Protein AF-A0A6J4YR30-F1 (afdb_monomer_lite)

Radius of gyration: 18.28 Å; chains: 1; bounding box: 43×32×37 Å

Sequence (77 aa):
MPIYKYKSFEEAEWALWNFHPDEAYFRKVADLWNFAGRLLPISYPKGIFKFRSMEEANKHRDQLELEHAKKIQDKNS

Foldseek 3Di:
DDDDDDPDPVRVVVVVDDPPDDPVNVVVVVVVVVVVCVVPVQDDDDDDDDDPDPVRVVVVVVVSVVVSVVVVVVVVD

pLDDT: mean 91.54, std 6.99, range [57.69, 98.0]

Secondary structure (DSSP, 8-state):
------SSHHHHHHHT--SS--HHHHHHHHHHHHHHHHHS---PPPSPPP-SSHHHHHHHHHHHHHHHHHHHHHHT-

Structure (mmCIF, N/CA/C/O backbone):
data_AF-A0A6J4YR30-F1
#
_entry.id   AF-A0A6J4YR30-F1
#
loop_
_atom_site.group_PDB
_atom_site.id
_atom_site.type_symbol
_atom_site.label_atom_id
_atom_site.label_alt_id
_atom_site.label_comp_id
_atom_site.label_asym_id
_atom_site.label_entity_id
_atom_site.label_seq_id
_atom_site.pdbx_PDB_ins_code
_atom_site.Cartn_x
_atom_site.Cartn_y
_atom_site.Cartn_z
_atom_site.occupancy
_atom_site.B_iso_or_equiv
_atom_site.auth_seq_id
_atom_site.auth_comp_id
_atom_site.auth_asym_id
_atom_site.auth_atom_id
_atom_site.pdbx_PDB_model_num
ATOM 1 N N . MET A 1 1 ? 3.574 -12.377 -12.505 1.00 57.69 1 MET A N 1
ATOM 2 C CA . MET A 1 1 ? 4.592 -11.337 -12.254 1.00 57.69 1 MET A CA 1
ATOM 3 C C . MET A 1 1 ? 5.804 -11.658 -13.108 1.00 57.69 1 MET A C 1
ATOM 5 O O . MET A 1 1 ? 6.261 -12.793 -13.021 1.00 57.69 1 MET A O 1
ATOM 9 N N . PRO A 1 2 ? 6.260 -10.748 -13.981 1.00 79.25 2 PRO A N 1
ATOM 10 C CA . PRO A 1 2 ? 7.497 -10.954 -14.729 1.00 79.25 2 PRO A CA 1
ATOM 11 C C . PRO A 1 2 ? 8.677 -11.120 -13.762 1.00 79.25 2 PRO A C 1
ATOM 13 O O . PRO A 1 2 ? 8.744 -10.440 -12.740 1.00 79.25 2 PRO A O 1
ATOM 16 N N . ILE A 1 3 ? 9.571 -12.059 -14.069 1.00 84.38 3 ILE A N 1
ATOM 17 C CA . ILE A 1 3 ? 10.802 -12.290 -13.307 1.00 84.38 3 ILE A CA 1
ATOM 18 C C . ILE A 1 3 ? 11.915 -11.507 -13.999 1.00 84.38 3 ILE A C 1
ATOM 20 O O . ILE A 1 3 ? 12.168 -11.713 -15.185 1.00 84.38 3 ILE A O 1
ATOM 24 N N . TYR A 1 4 ? 12.579 -10.626 -13.255 1.00 88.56 4 TYR A N 1
ATOM 25 C CA . TYR A 1 4 ? 13.702 -9.826 -13.738 1.00 88.56 4 TYR A CA 1
ATOM 26 C C . TYR A 1 4 ? 15.009 -10.322 -13.117 1.00 88.56 4 TYR A C 1
ATOM 28 O O . TYR A 1 4 ? 15.032 -10.741 -11.959 1.00 88.56 4 TYR A O 1
ATOM 36 N N . LYS A 1 5 ? 16.101 -10.280 -13.887 1.00 94.06 5 LYS A N 1
ATOM 37 C CA . LYS A 1 5 ? 17.449 -10.607 -13.410 1.00 94.06 5 LYS A CA 1
ATOM 38 C C . LYS A 1 5 ? 18.277 -9.327 -13.341 1.00 94.06 5 LYS A C 1
ATOM 40 O O . LYS A 1 5 ? 18.600 -8.768 -14.384 1.00 94.06 5 LYS A O 1
ATOM 45 N N . TYR A 1 6 ? 18.643 -8.923 -12.131 1.00 95.50 6 TYR A N 1
ATOM 46 C CA . TYR A 1 6 ? 19.530 -7.787 -11.869 1.00 95.50 6 TYR A CA 1
ATOM 47 C C . TYR A 1 6 ? 20.959 -8.273 -11.606 1.00 95.50 6 TYR A C 1
ATOM 49 O O . TYR A 1 6 ? 21.169 -9.410 -11.173 1.00 95.50 6 TYR A O 1
ATOM 57 N N . LYS A 1 7 ? 21.952 -7.434 -11.903 1.00 95.62 7 LYS A N 1
ATOM 58 C CA . LYS A 1 7 ? 23.381 -7.736 -11.726 1.00 95.62 7 LYS A CA 1
ATOM 59 C C . LYS A 1 7 ? 23.894 -7.352 -10.339 1.00 95.62 7 LYS A C 1
ATOM 61 O O . LYS A 1 7 ? 24.931 -7.865 -9.925 1.00 95.62 7 LYS A O 1
ATOM 66 N N . SER A 1 8 ? 23.182 -6.480 -9.628 1.00 96.94 8 SER A N 1
ATOM 67 C CA . SER A 1 8 ? 23.488 -6.071 -8.256 1.00 96.94 8 SER A CA 1
ATOM 68 C C . SER A 1 8 ? 22.212 -5.780 -7.461 1.00 96.94 8 SER A C 1
ATOM 70 O O . SER A 1 8 ? 21.129 -5.620 -8.027 1.00 96.94 8 SER A O 1
ATOM 72 N N . PHE A 1 9 ? 22.345 -5.704 -6.134 1.00 95.62 9 PHE A N 1
ATOM 73 C CA . PHE A 1 9 ? 21.251 -5.272 -5.259 1.00 95.62 9 PHE A CA 1
ATOM 74 C C . PHE A 1 9 ? 20.863 -3.818 -5.496 1.00 95.62 9 PHE A C 1
ATOM 76 O O . PHE A 1 9 ? 19.682 -3.502 -5.474 1.00 95.62 9 PHE A O 1
ATOM 83 N N . GLU A 1 10 ? 21.841 -2.962 -5.779 1.00 95.69 10 GLU A N 1
ATOM 84 C CA . GLU A 1 10 ? 21.598 -1.554 -6.071 1.00 95.69 10 GLU A CA 1
ATOM 85 C C . GLU A 1 10 ? 20.732 -1.406 -7.329 1.00 95.69 10 GLU A C 1
ATOM 87 O O . GLU A 1 10 ? 19.716 -0.724 -7.301 1.00 95.69 10 GLU A O 1
ATOM 92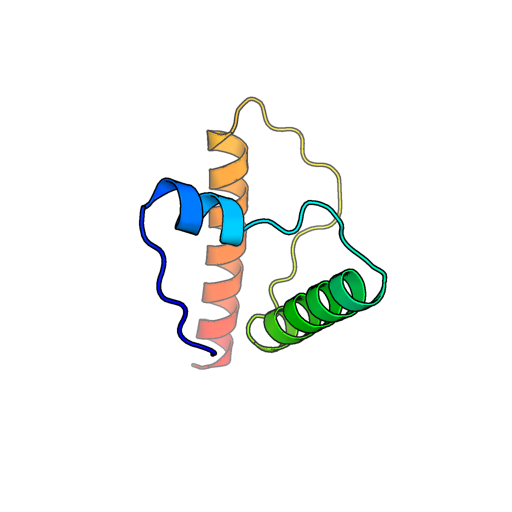 N N . GLU A 1 11 ? 21.034 -2.139 -8.407 1.00 94.19 11 GLU A N 1
ATOM 93 C CA . GLU A 1 11 ? 20.194 -2.146 -9.614 1.00 94.19 11 GLU A CA 1
ATOM 94 C C . GLU A 1 11 ? 18.758 -2.614 -9.315 1.00 94.19 11 GLU A C 1
ATOM 96 O O . GLU A 1 11 ? 17.796 -2.032 -9.820 1.00 94.19 11 GLU A O 1
ATOM 101 N N . ALA A 1 12 ? 18.604 -3.633 -8.464 1.00 93.06 12 ALA A N 1
ATOM 102 C CA . ALA A 1 12 ? 17.292 -4.114 -8.043 1.00 93.06 12 ALA A CA 1
ATOM 103 C C . ALA A 1 12 ? 16.528 -3.073 -7.207 1.00 93.06 12 ALA A C 1
ATOM 105 O O . ALA A 1 12 ? 15.322 -2.927 -7.385 1.00 93.06 12 ALA A O 1
ATOM 106 N N . GLU A 1 13 ? 17.216 -2.344 -6.325 1.00 93.31 13 GLU A N 1
ATOM 107 C CA . GLU A 1 13 ? 16.642 -1.263 -5.520 1.00 93.31 13 GLU A CA 1
ATOM 108 C C . GLU A 1 13 ? 16.134 -0.125 -6.408 1.00 93.31 13 GLU A C 1
ATOM 110 O O . GLU A 1 13 ? 14.980 0.286 -6.279 1.00 93.31 13 GLU A O 1
ATOM 115 N N . TRP A 1 14 ? 16.946 0.330 -7.367 1.00 93.19 14 TRP A N 1
ATOM 116 C CA . TRP A 1 14 ? 16.546 1.361 -8.327 1.00 93.19 14 TRP A CA 1
ATOM 117 C C . TRP A 1 14 ? 15.326 0.938 -9.154 1.00 93.19 14 TRP A C 1
ATOM 119 O O . TRP A 1 14 ? 14.442 1.756 -9.404 1.00 93.19 14 TRP A O 1
ATOM 129 N N . ALA A 1 15 ? 15.233 -0.340 -9.528 1.00 91.75 15 ALA A N 1
ATOM 130 C CA . ALA A 1 15 ? 14.114 -0.870 -10.304 1.00 91.75 15 ALA A CA 1
ATOM 131 C C . ALA A 1 15 ? 12.775 -0.923 -9.537 1.00 91.75 15 ALA A C 1
ATOM 133 O O . ALA A 1 15 ? 11.725 -1.064 -10.168 1.00 91.75 15 ALA A O 1
ATOM 134 N N . LEU A 1 16 ? 12.777 -0.804 -8.201 1.00 89.75 16 LEU A N 1
ATOM 135 C CA . LEU A 1 16 ? 11.541 -0.707 -7.408 1.00 89.75 16 LEU A CA 1
ATOM 136 C C . LEU A 1 16 ? 10.823 0.633 -7.604 1.00 89.75 16 LEU A C 1
ATOM 138 O O . LEU A 1 16 ? 9.616 0.727 -7.374 1.00 89.75 16 LEU A O 1
ATOM 142 N N . TRP A 1 17 ? 11.554 1.665 -8.019 1.00 91.62 17 TRP A N 1
ATOM 143 C CA . TRP A 1 17 ? 11.053 3.026 -8.104 1.00 91.62 17 TRP A CA 1
ATOM 144 C C . TRP A 1 17 ? 10.792 3.430 -9.554 1.00 91.62 17 TRP A C 1
ATOM 146 O O . TRP A 1 17 ? 11.633 3.268 -10.434 1.00 91.62 17 TRP A O 1
ATOM 156 N N . ASN A 1 18 ? 9.627 4.031 -9.803 1.00 91.44 18 ASN A N 1
ATOM 157 C CA . ASN A 1 18 ? 9.368 4.739 -11.052 1.00 91.44 18 ASN A CA 1
ATOM 158 C C . ASN A 1 18 ? 9.586 6.244 -10.844 1.00 91.44 18 ASN A C 1
ATOM 160 O O . ASN A 1 18 ? 8.697 6.940 -10.356 1.00 91.44 18 ASN A O 1
ATOM 164 N N . PHE A 1 19 ? 10.767 6.741 -11.217 1.00 93.38 19 PHE A N 1
ATOM 165 C CA . PHE A 1 19 ? 11.138 8.155 -11.060 1.00 93.38 19 PHE A CA 1
ATOM 166 C C . PHE A 1 19 ? 10.473 9.095 -12.077 1.00 93.38 19 PHE A C 1
ATOM 168 O O . PHE A 1 19 ? 10.487 10.310 -11.888 1.00 93.38 19 PHE A O 1
ATOM 175 N N . HIS A 1 20 ? 9.857 8.550 -13.130 1.00 95.25 20 HIS A N 1
ATOM 176 C CA . HIS A 1 20 ? 9.159 9.315 -14.164 1.00 95.25 20 HIS A CA 1
ATOM 177 C C . HIS A 1 20 ? 7.745 8.754 -14.375 1.00 95.25 20 HIS A C 1
ATOM 179 O O . HIS A 1 20 ? 7.458 8.165 -15.420 1.00 95.25 20 HIS A O 1
ATOM 185 N N . PRO A 1 21 ? 6.856 8.879 -13.373 1.00 95.69 21 PRO A N 1
ATOM 186 C CA . PRO A 1 21 ? 5.514 8.332 -13.465 1.00 95.69 21 PRO A CA 1
ATOM 187 C C . PRO A 1 21 ? 4.690 9.077 -14.516 1.00 95.69 21 PRO A C 1
ATOM 189 O O . PRO A 1 21 ? 4.638 10.307 -14.537 1.00 95.69 21 PRO A O 1
ATOM 192 N N . ASP A 1 22 ? 4.011 8.313 -15.365 1.00 97.44 22 ASP A N 1
ATOM 193 C CA . ASP A 1 22 ? 3.047 8.813 -16.335 1.00 97.44 22 ASP A CA 1
ATOM 194 C C . ASP A 1 22 ? 1.605 8.571 -15.856 1.00 97.44 22 ASP A C 1
ATOM 196 O O . ASP A 1 22 ? 1.338 7.995 -14.798 1.00 97.44 22 ASP A O 1
ATOM 200 N N . GLU A 1 23 ? 0.634 9.008 -16.652 1.00 98.00 23 GLU A N 1
ATOM 201 C CA . GLU A 1 23 ? -0.782 8.830 -16.331 1.00 98.00 23 GLU A CA 1
ATOM 202 C C . GLU A 1 23 ? -1.170 7.340 -16.193 1.00 98.00 23 GLU A C 1
ATOM 204 O O . GLU A 1 23 ? -1.984 6.969 -15.344 1.00 98.00 23 GLU A O 1
ATOM 209 N N . ALA A 1 24 ? -0.567 6.458 -17.000 1.00 97.06 24 ALA A N 1
ATOM 210 C CA . ALA A 1 24 ? -0.816 5.022 -16.932 1.00 97.06 24 ALA A CA 1
ATOM 211 C C . ALA A 1 24 ? -0.302 4.400 -15.624 1.00 97.06 24 ALA A C 1
ATOM 213 O O . ALA A 1 24 ? -0.959 3.511 -15.077 1.00 97.06 24 ALA A O 1
ATOM 214 N N . TYR A 1 25 ? 0.830 4.870 -15.100 1.00 95.69 25 TYR A N 1
ATOM 215 C CA . TYR A 1 25 ? 1.341 4.473 -13.794 1.00 95.69 25 TYR A CA 1
ATOM 216 C C . TYR A 1 25 ? 0.351 4.821 -12.680 1.00 95.69 25 TYR A C 1
ATOM 218 O O . TYR A 1 25 ? -0.015 3.948 -11.891 1.00 95.69 25 TYR A O 1
ATOM 226 N N . PHE A 1 26 ? -0.156 6.057 -12.650 1.00 96.25 26 PHE A N 1
ATOM 227 C CA . 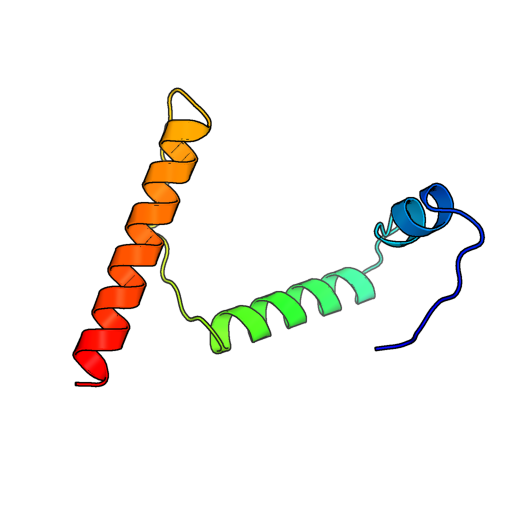PHE A 1 26 ? -1.116 6.472 -11.623 1.00 96.25 26 PHE A CA 1
ATOM 228 C C . PHE A 1 26 ? -2.436 5.699 -11.694 1.00 96.25 26 PHE A C 1
ATOM 230 O O . PHE A 1 26 ? -2.969 5.327 -10.648 1.00 96.25 26 PHE A O 1
ATOM 237 N N . ARG A 1 27 ? -2.923 5.370 -12.900 1.00 97.75 27 ARG A N 1
ATOM 238 C CA . ARG A 1 27 ? -4.077 4.468 -13.064 1.00 97.75 27 ARG A CA 1
ATOM 239 C C . ARG A 1 27 ? -3.830 3.102 -12.419 1.00 97.75 27 ARG A C 1
ATOM 241 O O . ARG A 1 27 ? -4.646 2.657 -11.621 1.00 97.75 27 ARG A O 1
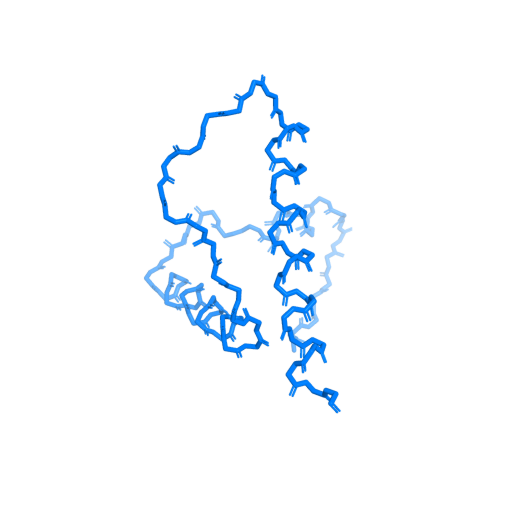ATOM 248 N N . LYS A 1 28 ? -2.672 2.480 -12.675 1.00 95.38 28 LYS A N 1
ATOM 249 C CA . LYS A 1 28 ? -2.308 1.186 -12.063 1.00 95.38 28 LYS A CA 1
ATOM 250 C C . LYS A 1 28 ? -2.230 1.258 -10.538 1.00 95.38 28 LYS A C 1
ATOM 252 O O . LYS A 1 28 ? -2.676 0.336 -9.863 1.00 95.38 28 LYS A O 1
ATOM 257 N N . VAL A 1 29 ? -1.669 2.339 -9.992 1.00 95.44 29 VAL A N 1
ATOM 258 C CA . VAL A 1 29 ? -1.608 2.554 -8.537 1.00 95.44 29 VAL A CA 1
ATOM 259 C C . VAL A 1 29 ? -3.017 2.667 -7.950 1.00 95.44 29 VAL A C 1
ATOM 261 O O . VAL A 1 29 ? -3.307 2.025 -6.943 1.00 95.44 29 VAL A O 1
ATOM 264 N N . ALA A 1 30 ? -3.909 3.429 -8.587 1.00 96.81 30 ALA A N 1
ATOM 265 C CA . ALA A 1 30 ? -5.299 3.536 -8.154 1.00 96.81 30 ALA A CA 1
ATOM 266 C C . ALA A 1 30 ? -6.016 2.176 -8.195 1.00 96.81 30 ALA A C 1
ATOM 268 O O . ALA A 1 30 ? -6.673 1.801 -7.225 1.00 96.81 30 ALA A O 1
ATOM 269 N N . ASP A 1 31 ? -5.840 1.405 -9.271 1.00 96.56 31 ASP A N 1
ATOM 270 C CA . ASP A 1 31 ? -6.426 0.068 -9.410 1.00 96.56 31 ASP A CA 1
ATOM 271 C C . ASP A 1 31 ? -5.928 -0.902 -8.332 1.00 96.56 31 ASP A C 1
ATOM 273 O O . ASP A 1 31 ? -6.727 -1.643 -7.753 1.00 96.56 31 ASP A O 1
ATOM 277 N N . LEU A 1 32 ? -4.632 -0.859 -8.005 1.00 94.69 32 LEU A N 1
ATOM 278 C CA . LEU A 1 32 ? -4.045 -1.656 -6.928 1.00 94.69 32 LEU A CA 1
ATOM 279 C C . LEU A 1 32 ? -4.714 -1.355 -5.581 1.00 94.69 32 LEU A C 1
ATOM 281 O O . LEU A 1 32 ? -5.132 -2.279 -4.884 1.00 94.69 32 LEU A O 1
ATOM 285 N N . TRP A 1 33 ? -4.847 -0.077 -5.221 1.00 92.88 33 TRP A N 1
ATOM 286 C CA . TRP A 1 33 ? -5.455 0.316 -3.947 1.00 92.88 33 TRP A CA 1
ATOM 287 C C . TRP A 1 33 ? -6.962 0.059 -3.906 1.00 92.88 33 TRP A C 1
ATOM 289 O O . TRP A 1 33 ? -7.480 -0.378 -2.878 1.00 92.88 33 TRP A O 1
ATOM 299 N N . ASN A 1 34 ? -7.660 0.232 -5.030 1.00 94.00 34 ASN A N 1
ATOM 300 C CA . ASN A 1 34 ? -9.065 -0.149 -5.163 1.00 94.00 34 ASN A CA 1
ATOM 301 C C . ASN A 1 34 ? -9.262 -1.654 -4.952 1.00 94.00 34 ASN A C 1
ATOM 303 O O . ASN A 1 34 ? -10.214 -2.065 -4.290 1.00 94.00 34 ASN A O 1
ATOM 307 N N . PHE A 1 35 ? -8.376 -2.483 -5.507 1.00 94.50 35 PHE A N 1
ATOM 308 C CA . PHE A 1 35 ? -8.407 -3.928 -5.306 1.00 94.50 35 PHE A CA 1
ATOM 309 C C . PHE A 1 35 ? -8.084 -4.307 -3.856 1.00 94.50 35 PHE A C 1
ATOM 311 O O . PHE A 1 35 ? -8.838 -5.063 -3.244 1.00 94.50 35 PHE A O 1
ATOM 318 N N . ALA A 1 36 ? -7.028 -3.731 -3.274 1.00 91.81 36 ALA A N 1
ATOM 319 C CA . ALA A 1 36 ? -6.656 -3.963 -1.879 1.00 91.81 36 ALA A CA 1
ATOM 320 C C . ALA A 1 36 ? -7.800 -3.610 -0.911 1.00 91.81 36 ALA A C 1
ATOM 322 O O . ALA A 1 36 ? -8.118 -4.400 -0.023 1.00 91.81 36 ALA A O 1
ATOM 323 N N . GLY A 1 37 ? -8.489 -2.487 -1.139 1.00 89.75 37 GLY A N 1
ATOM 324 C CA . GLY A 1 37 ? -9.643 -2.075 -0.335 1.00 89.75 37 GLY A CA 1
ATOM 325 C C . GLY A 1 37 ? -10.841 -3.030 -0.415 1.00 89.75 37 GLY A C 1
ATOM 326 O O . GLY A 1 37 ? -11.637 -3.082 0.519 1.00 89.75 37 GLY A O 1
ATOM 327 N N . ARG A 1 38 ? -10.970 -3.821 -1.491 1.00 90.69 38 ARG A N 1
ATOM 328 C CA . ARG A 1 38 ? -11.992 -4.882 -1.591 1.00 90.69 38 ARG A CA 1
ATOM 329 C C . ARG A 1 38 ? -11.602 -6.136 -0.816 1.00 90.69 38 ARG A C 1
ATOM 331 O O . ARG A 1 38 ? -12.483 -6.797 -0.279 1.00 90.69 38 ARG A O 1
ATOM 338 N N . LEU A 1 39 ? -10.311 -6.470 -0.781 1.00 89.88 39 LEU A N 1
ATOM 339 C CA . LEU A 1 39 ? -9.810 -7.627 -0.037 1.00 89.88 39 LEU A CA 1
ATOM 340 C C . LEU A 1 39 ? -9.843 -7.393 1.476 1.00 89.88 39 LEU A C 1
ATOM 342 O O . LEU A 1 39 ? -10.172 -8.307 2.227 1.00 89.88 39 LEU A O 1
ATOM 346 N N . LEU A 1 40 ? -9.515 -6.176 1.916 1.00 85.00 40 LEU A N 1
ATOM 347 C CA . LEU A 1 40 ? -9.472 -5.799 3.325 1.00 85.00 40 LEU A CA 1
ATOM 348 C C . LEU A 1 40 ? -10.162 -4.440 3.531 1.00 85.00 40 LEU A C 1
ATOM 350 O O . LEU A 1 40 ? -9.500 -3.399 3.502 1.00 85.00 40 LEU A O 1
ATOM 354 N N . PRO A 1 41 ? -11.491 -4.421 3.737 1.00 84.3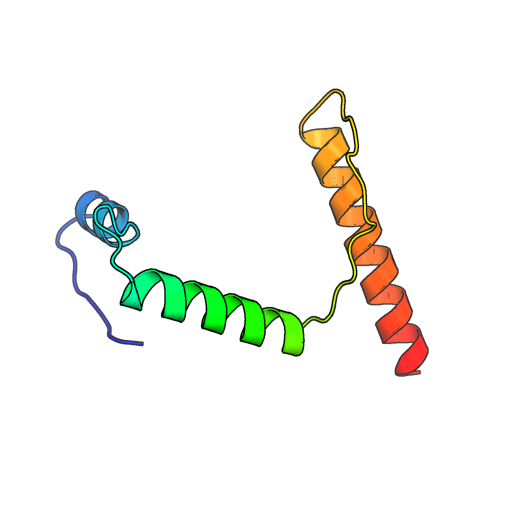8 41 PRO A N 1
ATOM 355 C CA . PRO A 1 41 ? -12.256 -3.188 3.885 1.00 84.38 41 PRO A CA 1
ATOM 356 C C . PRO A 1 41 ? -12.112 -2.597 5.300 1.00 84.38 41 PRO A C 1
ATOM 358 O O . PRO A 1 41 ? -13.082 -2.510 6.057 1.00 84.38 41 PRO A O 1
ATOM 361 N N . ILE A 1 42 ? -10.900 -2.174 5.671 1.00 85.00 42 ILE A N 1
ATOM 362 C CA . ILE A 1 42 ? -10.660 -1.413 6.904 1.00 85.00 42 ILE A CA 1
ATOM 363 C C . ILE A 1 42 ? -11.196 0.012 6.739 1.00 85.00 42 ILE A C 1
ATOM 365 O O . ILE A 1 42 ? -10.876 0.716 5.782 1.00 85.00 42 ILE A O 1
ATOM 369 N N . SER A 1 43 ? -11.979 0.464 7.720 1.00 82.75 43 SER A N 1
ATOM 370 C CA . SER A 1 43 ? -12.402 1.860 7.830 1.00 82.75 43 SER A CA 1
ATOM 371 C C . SER A 1 43 ? -11.537 2.573 8.859 1.00 82.75 43 SER A C 1
ATOM 373 O O . SER A 1 43 ? -11.719 2.383 10.061 1.00 82.75 43 SER A O 1
ATOM 375 N N . TYR A 1 44 ? -10.641 3.437 8.393 1.00 86.06 44 TYR A N 1
ATOM 376 C CA . TYR A 1 44 ? -9.905 4.343 9.269 1.00 86.06 44 TYR A CA 1
ATOM 377 C C . TYR A 1 44 ? -10.800 5.515 9.713 1.00 86.06 44 TYR A C 1
ATOM 379 O O . TYR A 1 44 ? -11.647 5.976 8.936 1.00 86.06 44 TYR A O 1
ATOM 387 N N . PRO A 1 45 ? -10.655 6.005 10.956 1.00 89.38 45 PRO A N 1
ATOM 388 C CA . PRO A 1 45 ? -11.426 7.137 11.440 1.00 89.38 45 PRO A CA 1
ATOM 389 C C . PRO A 1 45 ? -11.032 8.402 10.667 1.00 89.38 45 PRO A C 1
ATOM 391 O O . PRO A 1 45 ? -9.858 8.654 10.399 1.00 89.38 45 PRO A O 1
ATOM 394 N N . LYS A 1 46 ? -12.031 9.200 10.280 1.00 91.06 46 LYS A N 1
ATOM 395 C CA . LYS A 1 46 ? -11.812 10.451 9.544 1.00 91.06 46 LYS A CA 1
ATOM 396 C C . LYS A 1 46 ? -11.283 11.527 10.492 1.00 91.06 46 LYS A C 1
ATOM 398 O O . LYS A 1 46 ? -11.794 11.666 11.599 1.00 91.06 46 LYS A O 1
ATOM 403 N N . GLY A 1 47 ? -10.333 12.333 10.024 1.00 92.62 47 GLY A N 1
ATOM 404 C CA . GLY A 1 47 ? -9.813 13.485 10.762 1.00 92.62 47 GLY A CA 1
ATOM 405 C C . GLY A 1 47 ? -8.291 13.562 10.751 1.00 92.62 47 GLY A C 1
ATOM 406 O O . GLY A 1 47 ? -7.612 12.673 10.243 1.00 92.62 47 GLY A O 1
ATOM 407 N N . ILE A 1 48 ? -7.765 14.654 11.306 1.00 92.38 48 ILE A N 1
ATOM 408 C CA . ILE A 1 48 ? -6.329 14.839 11.525 1.00 92.38 48 ILE A CA 1
ATOM 409 C C . ILE A 1 48 ? -6.032 14.463 12.975 1.00 92.38 48 ILE A C 1
ATOM 411 O O . ILE A 1 48 ? -6.553 15.086 13.899 1.00 92.38 48 ILE A O 1
ATOM 415 N N . PHE A 1 49 ? -5.179 13.460 13.163 1.00 93.25 49 PHE A N 1
ATOM 416 C CA . PHE A 1 49 ? -4.725 13.012 14.475 1.00 93.25 49 PHE A CA 1
ATOM 417 C C . PHE A 1 49 ? -3.324 13.557 14.729 1.00 93.25 49 PHE A C 1
ATOM 419 O O . PHE A 1 49 ? -2.435 13.422 13.888 1.00 93.25 49 PHE A O 1
ATOM 426 N N . LYS A 1 50 ? -3.130 14.200 15.881 1.00 95.44 50 LYS A N 1
ATOM 427 C CA . LYS A 1 50 ? -1.826 14.720 16.288 1.00 95.44 50 LYS A CA 1
ATOM 428 C C . LYS A 1 50 ? -1.163 13.722 17.226 1.00 95.44 50 LYS A C 1
ATOM 430 O O . LYS A 1 50 ? -1.696 13.458 18.297 1.00 95.44 50 LYS A O 1
ATOM 435 N N . PHE A 1 51 ? 0.017 13.255 16.842 1.00 96.69 51 PHE A N 1
ATOM 436 C CA . PHE A 1 51 ? 0.855 12.375 17.648 1.00 96.69 51 PHE A CA 1
ATOM 437 C C . PHE A 1 51 ? 2.141 13.096 18.042 1.00 96.69 51 PHE A C 1
ATOM 439 O O . PHE A 1 51 ? 2.615 13.981 17.325 1.00 96.69 51 PHE A O 1
ATOM 446 N N . ARG A 1 52 ? 2.692 12.747 19.203 1.00 96.44 52 ARG A N 1
ATOM 447 C CA . ARG A 1 52 ? 3.955 13.301 19.709 1.00 96.44 52 ARG A CA 1
ATOM 448 C C . ARG A 1 52 ? 5.165 12.535 19.188 1.00 96.44 52 ARG A C 1
ATOM 450 O O . ARG A 1 52 ? 6.259 13.089 19.179 1.00 96.44 52 ARG A O 1
ATOM 457 N N . SER A 1 53 ? 4.971 11.288 18.763 1.00 97.94 53 SER A N 1
ATOM 458 C CA . SER A 1 53 ? 6.019 10.448 18.188 1.00 97.94 53 SER A CA 1
ATOM 459 C C . SER A 1 53 ? 5.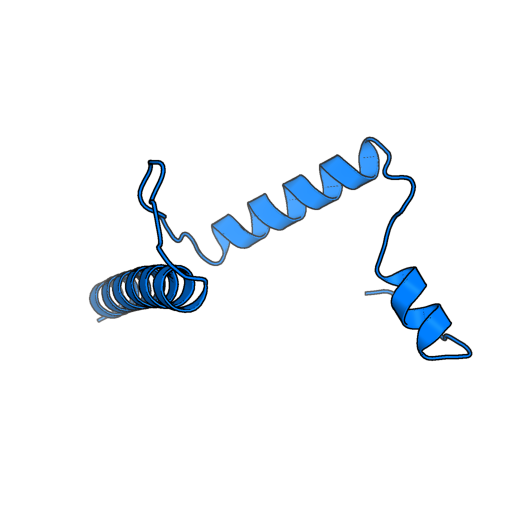468 9.467 17.151 1.00 97.94 53 SER A C 1
ATOM 461 O O . SER A 1 53 ? 4.256 9.258 17.041 1.00 97.94 53 SER A O 1
ATOM 463 N N . MET A 1 54 ? 6.377 8.849 16.394 1.00 96.38 54 MET A N 1
ATOM 464 C CA . MET A 1 54 ? 6.030 7.808 15.424 1.00 96.38 54 MET A CA 1
ATOM 465 C C . MET A 1 54 ? 5.489 6.551 16.113 1.00 96.38 54 MET A C 1
ATOM 467 O O . MET A 1 54 ? 4.576 5.912 15.599 1.00 96.38 54 MET A O 1
ATOM 471 N N . GLU A 1 55 ? 5.991 6.217 17.304 1.00 97.88 55 GLU A N 1
ATOM 472 C CA . GLU A 1 55 ? 5.512 5.079 18.093 1.00 97.88 55 GLU A CA 1
ATOM 473 C C . GLU A 1 55 ? 4.054 5.263 18.519 1.00 97.88 55 GLU A C 1
ATOM 475 O O . GLU A 1 55 ? 3.286 4.303 18.511 1.00 97.88 55 GLU A O 1
ATOM 480 N N . GLU A 1 56 ? 3.656 6.485 18.882 1.00 97.38 56 GLU A N 1
ATOM 481 C CA . GLU A 1 56 ? 2.266 6.795 19.226 1.00 97.38 56 GLU A CA 1
ATOM 482 C C . GLU A 1 56 ? 1.346 6.642 18.005 1.00 97.38 56 GLU A C 1
ATOM 484 O O . GLU A 1 56 ? 0.286 6.022 18.107 1.00 97.38 56 GLU A O 1
ATOM 489 N N . ALA A 1 57 ? 1.784 7.123 16.836 1.00 95.56 57 ALA A N 1
ATOM 490 C CA . ALA A 1 57 ? 1.052 6.963 15.582 1.00 95.56 57 ALA A CA 1
ATOM 491 C C . ALA A 1 57 ? 0.892 5.483 15.185 1.00 95.56 57 ALA A C 1
ATOM 493 O O . ALA A 1 57 ? -0.198 5.062 14.790 1.00 95.56 57 ALA A O 1
ATOM 494 N N . ASN A 1 58 ? 1.953 4.683 15.340 1.00 96.06 58 ASN A N 1
ATOM 495 C CA . ASN A 1 58 ? 1.927 3.248 15.054 1.00 96.06 58 ASN A CA 1
ATOM 496 C C . ASN A 1 58 ? 0.977 2.508 16.000 1.00 96.06 58 ASN A C 1
ATOM 498 O O . ASN A 1 58 ? 0.106 1.786 15.532 1.00 96.06 58 ASN A O 1
ATOM 502 N N . LYS A 1 59 ? 1.048 2.770 17.313 1.00 96.44 59 LYS A N 1
ATOM 503 C CA . LYS A 1 59 ? 0.119 2.169 18.287 1.00 96.44 59 LYS A CA 1
ATOM 504 C C . LYS A 1 59 ? -1.338 2.497 17.980 1.00 96.44 59 LYS A C 1
ATOM 506 O O . LYS A 1 59 ? -2.196 1.626 18.084 1.00 96.44 59 LYS A O 1
ATOM 511 N N . HIS A 1 60 ? -1.625 3.743 17.598 1.00 94.81 60 HIS A N 1
ATOM 512 C CA . HIS A 1 60 ? -2.973 4.139 17.197 1.00 94.81 60 HIS A CA 1
ATOM 513 C C . HIS A 1 60 ? -3.451 3.345 15.974 1.00 94.81 60 HIS A C 1
ATOM 515 O O . HIS A 1 60 ? -4.590 2.886 15.943 1.00 94.81 60 HIS A O 1
ATOM 521 N N . ARG A 1 61 ? -2.581 3.141 14.980 1.00 93.12 61 ARG A N 1
ATOM 522 C CA . ARG A 1 61 ? -2.892 2.309 13.815 1.00 93.12 61 ARG A CA 1
ATOM 523 C C . ARG A 1 61 ? -3.131 0.845 14.196 1.00 93.12 61 ARG A C 1
ATOM 525 O O . ARG A 1 61 ? -4.158 0.301 13.799 1.00 93.12 61 ARG A O 1
ATOM 532 N N . ASP A 1 62 ? -2.246 0.245 14.988 1.00 94.88 62 ASP A N 1
ATOM 533 C CA . ASP A 1 62 ? -2.356 -1.155 15.423 1.00 94.88 62 ASP A CA 1
ATOM 534 C C . ASP A 1 62 ? -3.676 -1.408 16.163 1.00 94.88 62 ASP A C 1
ATOM 536 O O . ASP A 1 62 ? -4.352 -2.412 15.938 1.00 94.88 62 ASP A O 1
ATOM 540 N N . GLN A 1 63 ? -4.084 -0.459 17.013 1.00 94.38 63 GLN A N 1
ATOM 541 C CA . GLN A 1 63 ? -5.357 -0.497 17.729 1.00 94.38 63 GLN A CA 1
ATOM 542 C C . GLN A 1 63 ? -6.549 -0.566 16.758 1.00 94.38 63 GLN A C 1
ATOM 544 O O . GLN A 1 63 ? -7.430 -1.411 16.923 1.00 94.38 63 GLN A O 1
ATOM 549 N N . LEU A 1 64 ? -6.565 0.283 15.725 1.00 92.62 64 LEU A N 1
ATOM 550 C CA . LEU A 1 64 ? -7.634 0.311 14.721 1.00 92.62 64 LEU A CA 1
ATOM 551 C C . LEU A 1 64 ? -7.711 -0.993 13.921 1.00 92.62 64 LEU A C 1
ATOM 553 O O . LEU A 1 64 ? -8.803 -1.501 13.653 1.00 92.62 64 LEU A O 1
ATOM 557 N N . GLU A 1 65 ? -6.557 -1.542 13.546 1.00 92.38 65 GLU A N 1
ATOM 558 C CA . GLU A 1 65 ? -6.470 -2.802 12.807 1.00 92.38 65 GLU A CA 1
ATOM 559 C C . GLU A 1 65 ? -6.944 -3.982 13.675 1.00 92.38 65 GLU A C 1
ATOM 561 O O . GLU A 1 65 ? -7.733 -4.810 13.212 1.00 92.38 65 GLU A O 1
ATOM 566 N N . LEU A 1 66 ? -6.573 -4.008 14.961 1.00 93.06 66 LEU A N 1
ATOM 567 C CA . LEU A 1 66 ? -7.033 -5.010 15.927 1.00 93.06 66 LEU A CA 1
ATOM 568 C C . LEU A 1 66 ? -8.553 -4.943 16.147 1.00 93.06 66 LEU A C 1
ATOM 570 O O . LEU A 1 66 ? -9.231 -5.971 16.173 1.00 93.06 66 LEU A O 1
ATOM 574 N N . GLU A 1 67 ? -9.105 -3.741 16.311 1.00 91.62 67 GLU A N 1
ATOM 575 C CA . GLU A 1 67 ? -10.548 -3.532 16.460 1.00 91.62 67 GLU A CA 1
ATOM 576 C C . GLU A 1 67 ? -11.322 -3.982 15.219 1.00 91.62 67 GLU A C 1
ATOM 578 O O . GLU A 1 67 ? -12.398 -4.573 15.336 1.00 91.62 67 GLU A O 1
ATOM 583 N N . HIS A 1 68 ? -10.779 -3.733 14.027 1.00 89.44 68 HIS A N 1
ATOM 584 C CA . HIS A 1 68 ? -11.364 -4.224 12.787 1.00 89.44 68 HIS A CA 1
ATOM 585 C C . HIS A 1 68 ? -11.324 -5.755 12.699 1.00 89.44 68 HIS A C 1
ATOM 587 O O . HIS A 1 68 ? -12.342 -6.369 12.375 1.00 89.44 68 HIS A O 1
ATOM 593 N N . ALA A 1 69 ? -10.190 -6.376 13.040 1.00 89.69 69 ALA A N 1
ATOM 594 C CA . ALA A 1 69 ? -10.037 -7.829 13.033 1.00 89.69 69 ALA A CA 1
ATOM 595 C C . ALA A 1 69 ? -11.040 -8.518 13.974 1.00 89.69 69 ALA A C 1
ATOM 597 O O . ALA A 1 69 ? -11.700 -9.474 13.567 1.00 89.69 69 ALA A O 1
ATOM 598 N N . LYS A 1 70 ? -11.236 -7.978 15.187 1.00 91.88 70 LYS A N 1
ATOM 599 C CA . LYS A 1 70 ? -12.255 -8.462 16.137 1.00 91.88 70 LYS A CA 1
ATOM 600 C C . LYS A 1 70 ? -13.664 -8.397 15.543 1.00 91.88 70 LYS A C 1
ATOM 602 O O . LYS A 1 70 ? -14.379 -9.389 15.553 1.00 91.88 70 LYS A O 1
ATOM 607 N N . LYS A 1 71 ? -14.028 -7.270 14.918 1.00 88.88 71 LYS A N 1
ATOM 608 C CA . LYS A 1 71 ? -15.336 -7.117 14.252 1.00 88.88 71 LYS A CA 1
ATOM 609 C C . LYS A 1 71 ? -15.556 -8.122 13.117 1.00 88.88 71 LYS A C 1
ATOM 611 O O . LYS A 1 71 ? -16.698 -8.500 12.874 1.00 88.88 71 LYS A O 1
ATOM 616 N N . ILE A 1 72 ? -14.508 -8.513 12.385 1.00 87.44 72 ILE A N 1
ATOM 617 C CA . ILE A 1 72 ? -14.611 -9.568 11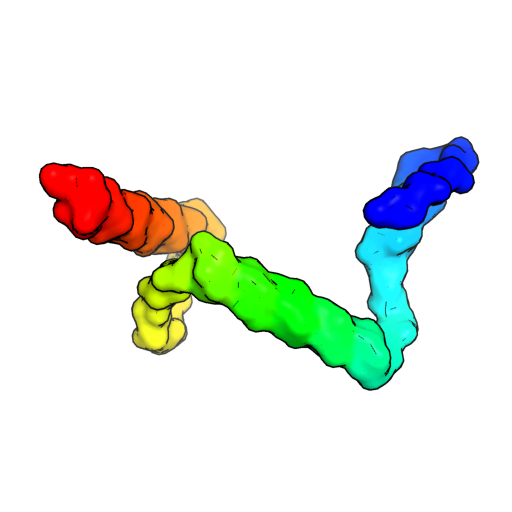.362 1.00 87.44 72 ILE A CA 1
ATOM 618 C C . ILE A 1 72 ? -14.816 -10.933 12.025 1.00 87.44 72 ILE A C 1
ATOM 620 O O . ILE A 1 72 ? -15.679 -11.688 11.584 1.00 87.44 72 ILE A O 1
ATOM 624 N N . GLN A 1 73 ? -14.048 -11.245 13.072 1.00 88.81 73 GLN A N 1
ATOM 625 C CA . GLN A 1 73 ? -14.154 -12.511 13.800 1.00 88.81 73 GLN A CA 1
ATOM 626 C C . GLN A 1 73 ? -15.560 -12.717 14.379 1.00 88.81 73 GLN A C 1
ATOM 628 O O . GLN A 1 73 ? -16.145 -13.783 14.191 1.00 88.81 73 GLN A O 1
ATOM 633 N N . ASP A 1 74 ? -16.125 -11.679 14.996 1.00 89.88 74 ASP A N 1
ATOM 634 C CA . ASP A 1 74 ? -17.472 -11.710 15.574 1.00 89.88 74 ASP A CA 1
ATOM 635 C C . ASP A 1 74 ? -18.566 -11.900 14.509 1.00 89.88 74 ASP A C 1
ATOM 637 O O . ASP A 1 74 ? -19.591 -12.509 14.783 1.00 89.88 74 ASP A O 1
ATOM 641 N N . LYS A 1 75 ? -18.366 -11.399 13.281 1.00 82.25 75 LYS A N 1
ATOM 642 C CA . LYS A 1 75 ? -19.315 -11.593 12.164 1.00 82.25 75 LYS A CA 1
ATOM 643 C C . LYS A 1 75 ? -19.284 -13.000 11.568 1.00 82.25 75 LYS A C 1
ATOM 645 O O . LYS A 1 75 ? -20.234 -13.378 10.889 1.00 82.25 75 LYS A O 1
ATOM 650 N N . ASN A 1 76 ? -18.179 -13.716 11.757 1.00 74.06 76 ASN A N 1
ATOM 651 C CA . ASN A 1 76 ? -17.945 -15.044 11.192 1.00 74.06 76 ASN A CA 1
ATOM 652 C C . ASN A 1 76 ? -18.151 -16.176 12.219 1.00 74.06 76 ASN A C 1
ATOM 654 O O . ASN A 1 76 ? -17.926 -17.335 11.870 1.00 74.06 76 ASN A O 1
ATOM 658 N N . SER A 1 77 ? -18.526 -15.841 13.460 1.00 60.62 77 SER A N 1
ATOM 659 C CA . SER A 1 77 ? -18.860 -16.778 14.546 1.00 60.62 77 SER A CA 1
ATOM 660 C C . SER A 1 77 ? -20.372 -16.951 14.663 1.00 60.62 77 SER A C 1
ATOM 662 O O . SER A 1 77 ? -20.799 -18.077 14.993 1.00 60.62 77 SER A O 1
#